Protein AF-A0A2R6L387-F1 (afdb_monomer_lite)

Structure (mmCIF, N/CA/C/O backbone):
data_AF-A0A2R6L387-F1
#
_entry.id   AF-A0A2R6L387-F1
#
loop_
_atom_site.group_PDB
_atom_site.id
_atom_site.type_symbol
_atom_site.label_atom_id
_atom_site.label_alt_id
_atom_site.label_comp_id
_atom_site.label_asym_id
_atom_site.label_entity_id
_atom_site.label_seq_id
_atom_site.pdbx_PDB_ins_code
_atom_site.Cartn_x
_atom_site.Cartn_y
_atom_site.Cartn_z
_atom_site.occupancy
_atom_site.B_iso_or_equiv
_atom_site.auth_seq_id
_atom_site.auth_comp_id
_atom_site.auth_asym_id
_atom_site.auth_atom_id
_atom_site.pdbx_PDB_model_num
ATOM 1 N N . MET A 1 1 ? -25.382 -7.252 18.694 1.00 57.59 1 MET A N 1
ATOM 2 C CA . MET A 1 1 ? -24.266 -6.413 18.224 1.00 57.59 1 MET A CA 1
ATOM 3 C C . MET A 1 1 ? -24.776 -4.997 18.271 1.00 57.59 1 MET A C 1
ATOM 5 O O . MET A 1 1 ? -25.680 -4.683 17.504 1.00 57.59 1 MET A O 1
ATOM 9 N N . ASP A 1 2 ? -24.299 -4.212 19.231 1.00 65.12 2 ASP A N 1
ATOM 10 C CA . ASP A 1 2 ? -24.615 -2.788 19.264 1.00 65.12 2 ASP A CA 1
ATOM 11 C C . ASP A 1 2 ? -24.037 -2.118 18.007 1.00 65.12 2 ASP A C 1
ATOM 13 O O . ASP A 1 2 ? -22.986 -2.551 17.516 1.00 65.12 2 ASP A O 1
ATOM 17 N N . PRO A 1 3 ? -24.737 -1.135 17.419 1.00 71.25 3 PRO A N 1
ATOM 18 C CA . PRO A 1 3 ? -24.235 -0.426 16.254 1.00 71.25 3 PRO A CA 1
ATOM 19 C C . PRO A 1 3 ? -22.917 0.262 16.617 1.00 71.25 3 PRO A C 1
ATOM 21 O O . PRO A 1 3 ? -22.860 1.035 17.570 1.00 71.25 3 PRO A O 1
ATOM 24 N N . VAL A 1 4 ? -21.857 -0.041 15.864 1.00 73.75 4 VAL A N 1
ATOM 25 C CA . VAL A 1 4 ? -20.564 0.632 16.024 1.00 73.75 4 VAL A CA 1
ATOM 26 C C . VAL A 1 4 ? -20.754 2.099 15.666 1.00 73.75 4 VAL A C 1
ATOM 28 O O . VAL A 1 4 ? -21.216 2.412 14.564 1.00 73.75 4 VAL A O 1
ATOM 31 N N . ASP A 1 5 ? -20.409 2.982 16.598 1.00 87.81 5 ASP A N 1
ATOM 32 C CA . ASP A 1 5 ? -20.522 4.417 16.388 1.00 87.81 5 ASP A CA 1
ATOM 33 C C . ASP A 1 5 ? -19.543 4.869 15.293 1.00 87.81 5 ASP A C 1
ATOM 35 O O . ASP A 1 5 ? -18.413 4.376 15.186 1.00 87.81 5 ASP A O 1
ATOM 39 N N . ALA A 1 6 ? -19.974 5.805 14.447 1.00 85.00 6 ALA A N 1
ATOM 40 C CA . ALA A 1 6 ? -19.184 6.250 13.300 1.00 85.00 6 ALA A CA 1
ATOM 41 C C . ALA A 1 6 ? -17.853 6.881 13.745 1.00 85.00 6 ALA A C 1
ATOM 43 O O . ALA A 1 6 ? -16.830 6.728 13.074 1.00 85.00 6 ALA A O 1
ATOM 44 N N . GLU A 1 7 ? -17.859 7.549 14.900 1.00 87.81 7 GLU A N 1
ATOM 45 C CA . GLU A 1 7 ? -16.670 8.129 15.521 1.00 87.81 7 GLU A CA 1
ATOM 46 C C . GLU A 1 7 ? -15.642 7.058 15.917 1.00 87.81 7 GLU A C 1
ATOM 48 O O . GLU A 1 7 ? -14.444 7.218 15.655 1.00 87.81 7 GLU A O 1
ATOM 53 N N . GLU A 1 8 ? -16.092 5.931 16.475 1.00 85.12 8 GLU A N 1
ATOM 54 C CA . GLU A 1 8 ? -15.207 4.829 16.863 1.00 85.12 8 GLU A CA 1
ATOM 55 C C . GLU A 1 8 ? -14.587 4.167 15.624 1.00 85.12 8 GLU A C 1
ATOM 57 O O . GLU A 1 8 ? -13.377 3.919 15.580 1.00 85.12 8 GLU A O 1
ATOM 62 N N . ALA A 1 9 ? -15.388 3.956 14.574 1.00 84.81 9 ALA A N 1
ATOM 63 C CA . ALA A 1 9 ? -14.917 3.388 13.314 1.00 84.81 9 ALA A CA 1
ATOM 64 C C . ALA A 1 9 ? -13.872 4.287 12.626 1.00 84.81 9 ALA A C 1
ATOM 66 O O . ALA A 1 9 ? -12.851 3.796 12.134 1.00 84.81 9 ALA A O 1
ATOM 67 N N . LEU A 1 10 ? -14.093 5.606 12.619 1.00 87.81 10 LEU A N 1
ATOM 68 C CA . LEU A 1 10 ? -13.147 6.576 12.065 1.00 87.81 10 LEU A CA 1
ATOM 69 C C . LEU A 1 10 ? -11.858 6.644 12.887 1.00 87.81 10 LEU A C 1
ATOM 71 O O . LEU A 1 10 ? -10.766 6.620 12.317 1.00 87.81 10 LEU A O 1
ATOM 75 N N . THR A 1 11 ? -11.965 6.664 14.215 1.00 90.12 11 THR A N 1
ATOM 76 C CA . THR A 1 11 ? -10.798 6.670 15.111 1.00 90.12 11 THR A CA 1
ATOM 77 C C . THR A 1 11 ? -9.945 5.420 14.909 1.00 90.12 11 THR A C 1
ATOM 79 O O . THR A 1 11 ? -8.718 5.502 14.823 1.00 90.12 11 THR A O 1
ATOM 82 N N . TYR A 1 12 ? -10.586 4.260 14.750 1.00 87.12 12 TYR A N 1
ATOM 83 C CA . TYR A 1 12 ? -9.902 3.015 14.425 1.00 87.12 12 TYR A CA 1
ATOM 84 C C . TYR A 1 12 ? -9.213 3.068 13.054 1.00 87.12 12 TYR A C 1
ATOM 86 O O . TYR A 1 12 ? -8.035 2.717 12.940 1.00 87.12 12 TYR A O 1
ATOM 94 N N . ALA A 1 13 ? -9.903 3.551 12.017 1.00 8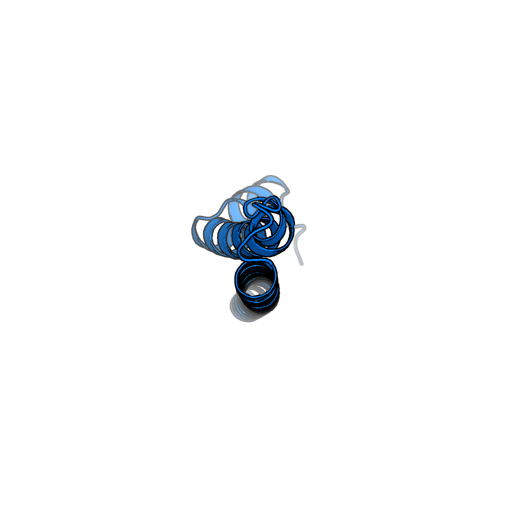8.62 13 ALA A N 1
ATOM 95 C CA . ALA A 1 13 ? -9.348 3.650 10.668 1.00 88.62 13 ALA A CA 1
ATOM 96 C C . ALA A 1 13 ? -8.122 4.578 10.594 1.00 88.62 13 ALA A C 1
ATOM 98 O O . ALA A 1 13 ? -7.222 4.339 9.791 1.00 88.62 13 ALA A O 1
ATOM 99 N N . VAL A 1 14 ? -8.060 5.605 11.445 1.00 91.12 14 VAL A N 1
ATOM 100 C CA . VAL A 1 14 ? -6.936 6.557 11.527 1.00 91.12 14 VAL A CA 1
ATOM 101 C C . VAL A 1 14 ? -5.899 6.141 12.585 1.00 91.12 14 VAL A C 1
ATOM 103 O O . VAL A 1 14 ? -4.905 6.832 12.809 1.00 91.12 14 VAL A O 1
ATOM 106 N N . SER A 1 15 ? -6.069 4.978 13.218 1.00 92.38 15 SER A N 1
ATOM 107 C CA . SER A 1 15 ? -5.086 4.461 14.170 1.00 92.38 15 SER A CA 1
ATOM 108 C C . SER A 1 15 ? -3.704 4.312 13.527 1.00 92.38 15 SER A C 1
ATOM 110 O O . SER A 1 15 ? -3.560 4.011 12.340 1.00 92.38 15 SER A O 1
ATOM 112 N N . ARG A 1 16 ? -2.654 4.500 14.336 1.00 92.06 16 ARG A N 1
ATOM 113 C CA . ARG A 1 16 ? -1.256 4.459 13.877 1.00 92.06 16 ARG A CA 1
ATOM 114 C C . ARG A 1 16 ? -0.918 3.169 13.121 1.00 92.06 16 ARG A C 1
ATOM 116 O O . ARG A 1 16 ? -0.152 3.209 12.162 1.00 92.06 16 ARG A O 1
ATOM 123 N N . GLU A 1 17 ? -1.489 2.046 13.546 1.00 91.31 17 GLU A N 1
ATOM 124 C CA . GLU A 1 17 ? -1.297 0.741 12.909 1.00 91.31 17 GLU A CA 1
ATOM 125 C C . GLU A 1 17 ? -1.972 0.674 11.534 1.00 91.31 17 GLU A C 1
ATOM 127 O O . GLU A 1 17 ? -1.320 0.313 10.554 1.00 91.31 17 GLU A O 1
ATOM 132 N N . MET A 1 18 ? -3.240 1.091 11.432 1.00 94.56 18 MET A N 1
ATOM 133 C CA . MET A 1 18 ? -3.972 1.116 10.158 1.00 94.56 18 MET A CA 1
ATOM 134 C C . MET A 1 18 ? -3.324 2.080 9.163 1.00 94.56 18 MET A C 1
ATOM 136 O O . MET A 1 18 ? -3.105 1.726 8.006 1.00 94.56 18 MET A O 1
ATOM 140 N N . VAL A 1 19 ? -2.912 3.261 9.629 1.00 95.12 19 VAL A N 1
ATOM 141 C CA . VAL A 1 19 ? -2.178 4.239 8.818 1.00 95.12 19 VAL A CA 1
ATOM 142 C C . VAL A 1 19 ? -0.867 3.653 8.295 1.00 95.12 19 VAL A C 1
ATOM 144 O O . VAL A 1 19 ? -0.551 3.840 7.122 1.00 95.12 19 VAL A O 1
ATOM 147 N N . ALA A 1 20 ? -0.116 2.907 9.109 1.00 95.00 20 ALA A N 1
ATOM 148 C CA . ALA A 1 20 ? 1.108 2.256 8.647 1.00 95.00 20 ALA A CA 1
ATOM 149 C C . ALA A 1 20 ? 0.830 1.239 7.525 1.00 95.00 20 ALA A C 1
ATOM 151 O O . ALA A 1 20 ? 1.537 1.236 6.516 1.00 95.00 20 ALA A O 1
ATOM 152 N N . ILE A 1 21 ? -0.227 0.429 7.655 1.00 93.81 21 ILE A N 1
ATOM 153 C CA . ILE A 1 21 ? -0.651 -0.518 6.613 1.00 93.81 21 ILE A CA 1
ATOM 154 C C . ILE A 1 21 ? -1.034 0.231 5.329 1.00 93.81 21 ILE A C 1
ATOM 156 O O . ILE A 1 21 ? -0.568 -0.121 4.242 1.00 93.81 21 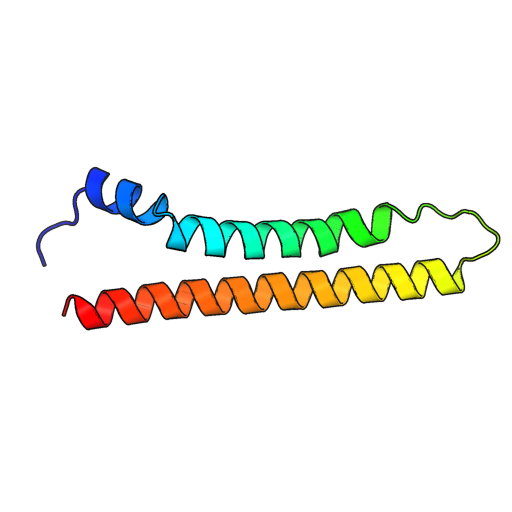ILE A O 1
ATOM 160 N N . TYR A 1 22 ? -1.818 1.306 5.440 1.00 95.31 22 TYR A N 1
ATOM 161 C CA . TYR A 1 22 ? -2.195 2.132 4.293 1.00 95.31 22 TYR A CA 1
ATOM 162 C C . TYR A 1 22 ? -0.991 2.769 3.605 1.00 95.31 22 TYR A C 1
ATOM 164 O O . TYR A 1 22 ? -0.938 2.794 2.376 1.00 95.31 22 TYR A O 1
ATOM 172 N N . LEU A 1 23 ? 0.002 3.235 4.366 1.00 95.62 23 LEU A N 1
ATOM 173 C CA . LEU A 1 23 ? 1.230 3.792 3.806 1.00 95.62 23 LEU A CA 1
ATOM 174 C C . LEU A 1 23 ? 2.020 2.747 3.015 1.00 95.62 23 LEU A C 1
ATOM 176 O O . LEU A 1 23 ? 2.506 3.066 1.934 1.00 95.62 23 LEU A O 1
ATOM 180 N N . VAL A 1 24 ? 2.112 1.502 3.490 1.00 95.94 24 VAL A N 1
ATOM 181 C CA . VAL A 1 24 ? 2.782 0.420 2.744 1.00 95.94 24 VAL A CA 1
ATOM 182 C C . VAL A 1 24 ? 2.084 0.161 1.408 1.00 95.94 24 VAL A C 1
ATOM 184 O O . VAL A 1 24 ? 2.747 0.080 0.371 1.00 95.94 24 VAL A O 1
ATOM 187 N N . ILE A 1 25 ? 0.749 0.092 1.412 1.00 95.81 25 ILE A N 1
ATOM 188 C CA . ILE A 1 25 ? -0.051 -0.071 0.191 1.00 95.81 25 ILE A CA 1
ATOM 189 C C . ILE A 1 25 ? 0.187 1.109 -0.758 1.00 95.81 25 ILE A C 1
ATOM 191 O O . ILE A 1 25 ? 0.473 0.911 -1.939 1.00 95.81 25 ILE A O 1
ATOM 195 N N . LEU A 1 26 ? 0.113 2.337 -0.240 1.00 95.94 26 LEU A N 1
ATOM 196 C CA . LEU A 1 26 ? 0.290 3.558 -1.021 1.00 95.94 26 LEU A CA 1
ATOM 197 C C . LEU A 1 26 ? 1.684 3.624 -1.654 1.00 95.94 26 LEU A C 1
ATOM 199 O O . LEU A 1 26 ? 1.803 3.881 -2.850 1.00 95.94 26 LEU A O 1
ATOM 203 N N . VAL A 1 27 ? 2.735 3.344 -0.882 1.00 95.00 27 VAL A N 1
ATOM 204 C CA . VAL A 1 27 ? 4.117 3.292 -1.378 1.00 95.00 27 VAL A CA 1
ATOM 205 C C . VAL A 1 27 ? 4.267 2.209 -2.445 1.00 95.00 27 VAL A C 1
ATOM 207 O O . VAL A 1 27 ? 4.885 2.464 -3.477 1.00 95.00 27 VAL A O 1
ATOM 210 N N . GLY A 1 28 ? 3.662 1.033 -2.258 1.00 93.69 28 GLY A N 1
ATOM 211 C CA . GLY A 1 28 ? 3.657 -0.029 -3.264 1.00 93.69 28 GLY A CA 1
ATOM 212 C C . GLY A 1 28 ? 3.025 0.410 -4.589 1.00 93.69 28 GLY A C 1
ATOM 213 O O . GLY A 1 28 ? 3.612 0.221 -5.660 1.00 93.69 28 GLY A O 1
ATOM 214 N N . ILE A 1 29 ? 1.871 1.076 -4.525 1.00 92.94 29 ILE A N 1
ATOM 215 C CA . ILE A 1 29 ? 1.185 1.632 -5.698 1.00 92.94 29 ILE A CA 1
ATOM 216 C C . ILE A 1 29 ? 2.048 2.703 -6.375 1.00 92.94 29 ILE A C 1
ATOM 218 O O . ILE A 1 29 ? 2.203 2.686 -7.598 1.00 92.94 29 ILE A O 1
ATOM 222 N N . LEU A 1 30 ? 2.647 3.610 -5.600 1.00 92.31 30 LEU A N 1
ATOM 223 C CA . LEU A 1 30 ? 3.520 4.659 -6.127 1.00 92.31 30 LEU A CA 1
ATOM 224 C C . LEU A 1 30 ? 4.765 4.079 -6.803 1.00 92.31 30 LEU A C 1
ATOM 226 O O . LEU A 1 30 ? 5.097 4.493 -7.912 1.00 92.31 30 LEU A O 1
ATOM 230 N N . LEU A 1 31 ? 5.414 3.080 -6.203 1.00 90.81 31 LEU A N 1
ATOM 231 C CA . LEU A 1 31 ? 6.548 2.385 -6.819 1.00 90.81 31 LEU A CA 1
ATOM 232 C C . LEU A 1 31 ? 6.148 1.729 -8.140 1.00 90.81 31 LEU A C 1
ATOM 234 O O . LEU A 1 31 ? 6.889 1.820 -9.114 1.00 90.81 31 LEU A O 1
ATOM 238 N N . ARG A 1 32 ? 4.954 1.135 -8.208 1.00 89.25 32 ARG A N 1
ATOM 239 C CA . ARG A 1 32 ? 4.446 0.499 -9.427 1.00 89.25 32 ARG A CA 1
ATOM 240 C C . ARG A 1 32 ? 4.099 1.504 -10.530 1.00 89.25 32 ARG A C 1
ATOM 242 O O . ARG A 1 32 ? 4.340 1.224 -11.700 1.00 89.25 32 ARG A O 1
ATOM 249 N N . LEU A 1 33 ? 3.502 2.646 -10.186 1.00 87.50 33 LEU A N 1
ATOM 250 C CA . LEU A 1 33 ? 3.021 3.633 -11.162 1.00 87.50 33 LEU A CA 1
ATOM 251 C C . LEU A 1 33 ? 4.094 4.638 -11.578 1.00 87.50 33 LEU A C 1
ATOM 253 O O . LEU A 1 33 ? 4.160 5.033 -12.743 1.00 87.50 33 LEU A O 1
ATOM 257 N N . VAL A 1 34 ? 4.890 5.099 -10.623 1.00 87.06 34 VAL A N 1
ATOM 258 C CA . VAL A 1 34 ? 5.853 6.184 -10.818 1.00 87.06 34 VAL A CA 1
ATOM 259 C C . VAL A 1 34 ? 7.244 5.612 -11.060 1.00 87.06 34 VAL A C 1
ATOM 261 O O . VAL A 1 34 ? 7.934 6.095 -11.951 1.00 87.06 34 VAL A O 1
ATOM 264 N N . GLY A 1 35 ? 7.620 4.529 -10.371 1.00 78.88 35 GLY A N 1
ATOM 265 C CA . GLY A 1 35 ? 8.933 3.884 -10.498 1.00 78.88 35 GLY A CA 1
ATOM 266 C C . GLY A 1 35 ? 9.373 3.646 -11.947 1.00 78.88 35 GLY A C 1
ATOM 267 O O . GLY A 1 35 ? 10.413 4.168 -12.339 1.00 78.88 35 GLY A O 1
ATOM 268 N N . PRO A 1 36 ? 8.572 2.970 -12.794 1.00 76.69 36 PRO A N 1
ATOM 269 C CA . PRO A 1 36 ? 8.926 2.739 -14.196 1.00 76.69 36 PRO A CA 1
ATOM 270 C C . PRO A 1 36 ? 8.991 4.012 -15.049 1.00 76.69 36 PRO A C 1
ATOM 272 O O . PRO A 1 36 ? 9.637 4.012 -16.090 1.00 76.69 36 PRO A O 1
ATOM 275 N N . ARG A 1 37 ? 8.308 5.087 -14.633 1.00 76.56 37 ARG A N 1
ATOM 276 C CA . ARG A 1 37 ? 8.219 6.352 -15.378 1.00 76.56 37 ARG A CA 1
ATOM 277 C C . ARG A 1 37 ? 9.333 7.336 -15.036 1.00 76.56 37 ARG A C 1
ATOM 279 O O . ARG A 1 37 ? 9.585 8.228 -15.831 1.00 76.56 37 ARG A O 1
ATOM 286 N N . ILE A 1 38 ? 9.995 7.193 -13.887 1.00 73.56 38 ILE A N 1
ATOM 287 C CA . ILE A 1 38 ? 11.124 8.061 -13.502 1.00 73.56 38 ILE A CA 1
ATOM 288 C C . ILE A 1 38 ? 12.320 7.841 -14.444 1.00 73.56 38 ILE A C 1
ATOM 290 O O . ILE A 1 38 ? 13.066 8.774 -14.732 1.00 73.56 38 ILE A O 1
ATOM 294 N N . PHE A 1 39 ? 12.462 6.632 -14.990 1.00 66.25 39 PHE A N 1
ATOM 295 C CA . PHE A 1 39 ? 13.489 6.275 -15.969 1.00 66.25 39 PHE A CA 1
ATOM 296 C C . PHE A 1 39 ? 13.030 6.609 -17.398 1.00 66.25 39 PHE A C 1
ATOM 298 O O . PHE A 1 39 ? 12.886 5.723 -18.239 1.00 66.25 39 PHE A O 1
ATOM 305 N N . PHE A 1 40 ? 12.739 7.891 -17.661 1.00 62.22 40 PHE A N 1
ATOM 306 C CA . PHE A 1 40 ? 12.495 8.390 -19.022 1.00 62.22 40 PHE A CA 1
ATOM 307 C C . PHE A 1 40 ? 13.677 8.025 -19.936 1.00 62.22 40 PHE A C 1
ATOM 309 O O . PHE A 1 40 ? 14.816 8.091 -19.475 1.00 62.22 40 PHE A O 1
ATOM 316 N N . PRO A 1 41 ? 13.432 7.677 -21.214 1.00 59.53 41 PRO A N 1
ATOM 317 C CA . PRO A 1 41 ? 14.419 7.020 -22.057 1.00 59.53 41 PRO A CA 1
ATOM 318 C C . PRO A 1 41 ? 15.590 7.952 -22.363 1.00 59.53 41 PRO A C 1
ATOM 320 O O . PRO A 1 41 ? 15.541 8.768 -23.288 1.00 59.53 41 PRO A O 1
ATOM 323 N N . ILE A 1 42 ? 16.680 7.798 -21.616 1.00 62.91 42 ILE A N 1
ATOM 324 C CA . ILE A 1 42 ? 17.983 8.316 -22.004 1.00 62.91 42 ILE A CA 1
ATOM 325 C C . ILE A 1 42 ? 18.543 7.222 -22.906 1.00 62.91 42 ILE A C 1
ATOM 327 O O . ILE A 1 42 ? 19.104 6.231 -22.445 1.00 62.91 42 ILE A O 1
ATOM 331 N N . SER A 1 43 ? 18.326 7.397 -24.211 1.00 63.22 43 SER A N 1
ATOM 332 C CA . SER A 1 43 ? 18.435 6.429 -25.321 1.00 63.22 43 SER A CA 1
ATOM 333 C C . SER A 1 43 ? 19.663 5.499 -25.384 1.00 63.22 43 SER A C 1
ATOM 335 O O . SER A 1 43 ? 19.716 4.623 -26.244 1.00 63.22 43 SER A O 1
ATOM 337 N N . ARG A 1 44 ? 20.644 5.638 -24.488 1.00 67.94 44 ARG A N 1
ATOM 338 C CA . ARG A 1 44 ? 21.853 4.813 -24.405 1.00 67.94 44 ARG A CA 1
ATOM 339 C C . ARG A 1 44 ? 21.732 3.578 -23.495 1.00 67.94 44 ARG A C 1
ATOM 341 O O . ARG A 1 44 ? 22.547 2.678 -23.660 1.00 67.94 44 ARG A O 1
ATOM 348 N N . PHE A 1 45 ? 20.738 3.478 -22.598 1.00 76.00 45 PHE A N 1
ATOM 349 C CA . PHE A 1 45 ? 20.658 2.380 -21.603 1.00 76.00 45 PHE A CA 1
ATOM 350 C C . PHE A 1 45 ? 19.294 1.678 -21.499 1.00 76.00 45 PHE A C 1
ATOM 352 O O . PHE A 1 45 ? 18.886 1.218 -20.433 1.00 76.00 45 PHE A O 1
ATOM 359 N N . LEU A 1 46 ? 18.617 1.508 -22.633 1.00 78.25 46 LEU A N 1
ATOM 360 C CA . LEU A 1 46 ? 17.251 0.975 -22.725 1.00 78.25 46 LEU A CA 1
ATOM 361 C C . LEU A 1 46 ? 17.029 -0.378 -22.007 1.00 78.25 46 LEU A C 1
ATOM 363 O O . LEU A 1 46 ? 15.955 -0.634 -21.464 1.00 78.25 46 LEU A O 1
ATOM 367 N N . ALA A 1 47 ? 18.037 -1.258 -21.987 1.00 82.69 47 ALA A N 1
ATOM 368 C CA . ALA A 1 47 ? 17.961 -2.547 -21.290 1.00 82.69 47 ALA A CA 1
ATOM 369 C C . ALA A 1 47 ? 17.989 -2.398 -19.757 1.00 82.69 47 ALA A C 1
ATOM 371 O O . ALA A 1 47 ? 17.241 -3.081 -19.058 1.00 82.69 47 ALA A O 1
ATOM 372 N N . VAL A 1 48 ? 18.819 -1.487 -19.239 1.00 83.25 48 VAL A N 1
ATOM 373 C CA . VAL A 1 48 ? 18.938 -1.212 -17.798 1.00 83.25 48 VAL A CA 1
ATOM 374 C C . VAL A 1 48 ? 17.679 -0.511 -17.292 1.00 83.25 48 VAL A C 1
ATOM 376 O O . VAL A 1 48 ? 17.151 -0.885 -16.249 1.00 83.25 48 VAL A O 1
ATOM 379 N N . GLU A 1 49 ? 17.142 0.435 -18.063 1.00 82.62 49 GLU A N 1
ATOM 380 C CA . GLU A 1 49 ? 15.872 1.109 -17.761 1.00 82.62 49 GLU A CA 1
ATOM 381 C C . GLU A 1 49 ? 14.708 0.113 -17.678 1.00 82.62 49 GLU A C 1
ATOM 383 O O . GLU A 1 49 ? 13.938 0.135 -16.718 1.00 82.62 49 GLU A O 1
ATOM 388 N N . ARG A 1 50 ? 14.607 -0.822 -18.636 1.00 83.94 50 ARG A N 1
ATOM 389 C CA . ARG A 1 50 ? 13.593 -1.890 -18.604 1.00 83.94 50 ARG A CA 1
ATOM 390 C C . ARG A 1 50 ? 13.749 -2.805 -17.396 1.00 83.94 50 ARG A C 1
ATOM 392 O O . ARG A 1 50 ? 12.743 -3.167 -16.781 1.00 83.94 50 ARG A O 1
ATOM 399 N N . LEU A 1 51 ? 14.982 -3.181 -17.053 1.00 89.00 51 LEU A N 1
ATOM 400 C CA . LEU A 1 51 ? 15.252 -4.013 -15.883 1.00 89.00 51 LEU A CA 1
ATOM 401 C C . LEU A 1 51 ? 14.825 -3.294 -14.599 1.00 89.00 51 LEU A C 1
ATOM 403 O O . LEU A 1 51 ? 14.049 -3.848 -13.825 1.00 89.00 51 LEU A O 1
ATOM 407 N N . LEU A 1 52 ? 15.260 -2.047 -14.406 1.00 87.06 52 LEU A N 1
ATOM 408 C CA . LEU A 1 52 ? 14.887 -1.237 -13.247 1.00 87.06 52 LEU A CA 1
ATOM 409 C C . LEU A 1 52 ? 13.373 -1.030 -13.178 1.00 87.06 52 LEU A C 1
ATOM 411 O O . LEU A 1 52 ? 12.775 -1.300 -12.141 1.00 87.06 52 LEU A O 1
ATOM 415 N N . GLY A 1 53 ? 12.725 -0.651 -14.282 1.00 87.69 53 GLY A N 1
ATOM 416 C CA . GLY A 1 53 ? 11.269 -0.511 -14.338 1.00 87.69 53 GLY A CA 1
ATOM 417 C C . GLY A 1 53 ? 10.535 -1.802 -13.962 1.00 87.69 53 GLY A C 1
ATOM 418 O O . GLY A 1 53 ? 9.548 -1.761 -13.225 1.00 87.69 53 GLY A O 1
ATOM 419 N N . THR A 1 54 ? 11.053 -2.959 -14.384 1.00 89.94 54 THR A N 1
ATOM 420 C CA . THR A 1 54 ? 10.520 -4.270 -13.980 1.00 89.94 54 THR A CA 1
ATOM 421 C C . THR A 1 54 ? 10.691 -4.493 -12.479 1.00 89.94 54 THR A C 1
ATOM 423 O O . THR A 1 54 ? 9.726 -4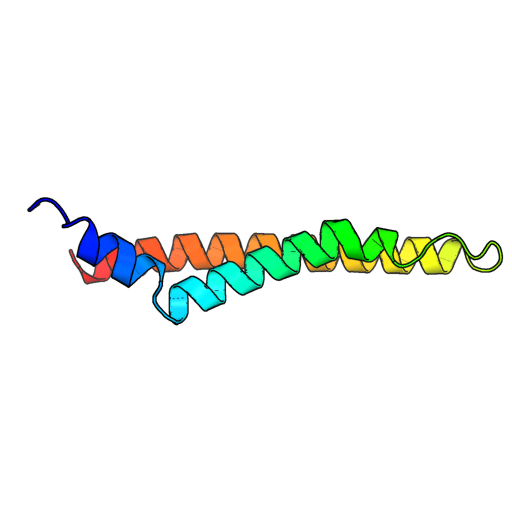.858 -11.811 1.00 89.94 54 THR A O 1
ATOM 426 N N . VAL A 1 55 ? 11.874 -4.213 -11.924 1.00 92.31 55 VAL A N 1
ATOM 427 C CA . VAL A 1 55 ? 12.143 -4.336 -10.482 1.00 92.31 55 VAL A CA 1
ATOM 428 C C . VAL A 1 55 ? 11.196 -3.448 -9.675 1.00 92.31 55 VAL A C 1
ATOM 430 O O . VAL A 1 55 ? 10.534 -3.944 -8.769 1.00 92.31 55 VAL A O 1
ATOM 433 N N . PHE A 1 56 ? 11.047 -2.171 -10.034 1.00 91.12 56 PHE A N 1
ATOM 434 C CA . PHE A 1 56 ? 10.113 -1.255 -9.369 1.00 91.12 56 PHE A CA 1
ATOM 435 C C . PHE A 1 56 ? 8.662 -1.735 -9.452 1.00 91.12 56 PHE A C 1
ATOM 437 O O . PHE A 1 56 ? 7.925 -1.657 -8.469 1.00 91.12 56 PHE A O 1
ATOM 444 N N . THR A 1 57 ? 8.262 -2.286 -10.599 1.00 91.19 57 THR A N 1
ATOM 445 C CA . THR A 1 57 ? 6.922 -2.854 -10.786 1.00 91.19 57 THR A CA 1
ATOM 446 C C . THR A 1 57 ? 6.694 -4.057 -9.873 1.00 91.19 57 THR A C 1
ATOM 448 O O . THR A 1 57 ? 5.659 -4.127 -9.211 1.00 91.19 57 THR A O 1
ATOM 451 N N . VAL A 1 58 ? 7.653 -4.986 -9.809 1.00 95.00 58 VAL A N 1
ATOM 452 C CA . VAL A 1 58 ? 7.567 -6.197 -8.979 1.00 95.00 58 VAL A CA 1
ATOM 453 C C . VAL A 1 58 ? 7.586 -5.840 -7.498 1.00 95.00 58 VAL A C 1
ATOM 455 O O . VAL A 1 58 ? 6.716 -6.286 -6.757 1.00 95.00 58 VAL A O 1
ATOM 458 N N . VAL A 1 59 ? 8.521 -4.994 -7.063 1.00 94.62 59 VAL A N 1
ATOM 459 C CA . VAL A 1 59 ? 8.610 -4.543 -5.667 1.00 94.62 59 VAL A CA 1
ATOM 460 C C . VAL A 1 59 ? 7.339 -3.799 -5.260 1.00 94.62 59 VAL A C 1
ATOM 462 O O . VAL A 1 59 ? 6.769 -4.092 -4.211 1.00 94.62 59 VAL A O 1
ATOM 465 N N . GLY A 1 60 ? 6.844 -2.890 -6.106 1.00 93.88 60 GLY A N 1
ATOM 466 C CA . GLY A 1 60 ? 5.593 -2.176 -5.860 1.00 93.88 60 GLY A CA 1
ATOM 467 C C . GLY A 1 60 ? 4.386 -3.112 -5.767 1.00 93.88 60 GLY A C 1
ATOM 468 O O . GLY A 1 60 ? 3.550 -2.967 -4.873 1.00 93.88 60 GLY A O 1
ATOM 469 N N . PHE A 1 61 ? 4.315 -4.123 -6.638 1.00 94.88 61 PHE A N 1
ATOM 470 C CA . PHE A 1 61 ? 3.283 -5.160 -6.581 1.00 94.88 61 PHE A CA 1
ATOM 471 C C . PHE A 1 61 ? 3.343 -5.961 -5.276 1.00 94.88 61 PHE A C 1
ATOM 473 O O . PHE A 1 61 ? 2.325 -6.078 -4.598 1.00 94.88 61 PHE A O 1
ATOM 480 N N . VAL A 1 62 ? 4.523 -6.458 -4.895 1.00 97.25 62 VAL A N 1
ATOM 481 C CA . VAL A 1 62 ? 4.714 -7.229 -3.658 1.00 97.25 62 VAL A CA 1
ATOM 482 C C . VAL A 1 62 ? 4.351 -6.391 -2.434 1.00 97.25 62 VAL A C 1
ATOM 484 O O . VAL A 1 62 ? 3.605 -6.864 -1.584 1.00 97.25 62 VAL A O 1
ATOM 487 N N . ALA A 1 63 ? 4.801 -5.135 -2.363 1.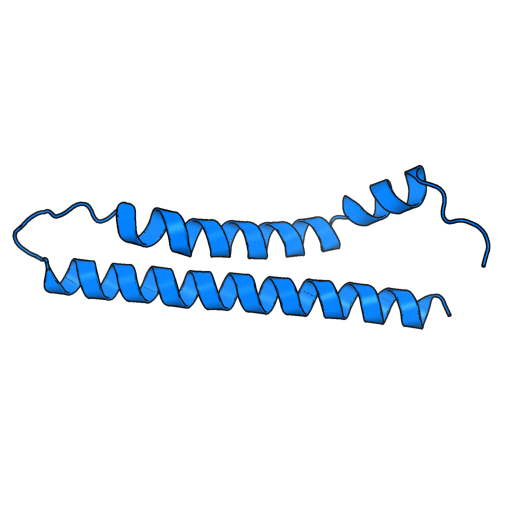00 94.94 63 ALA A N 1
ATOM 488 C CA . ALA A 1 63 ? 4.460 -4.233 -1.264 1.00 94.94 63 ALA A CA 1
ATOM 489 C C . ALA A 1 63 ? 2.944 -3.996 -1.160 1.00 94.94 63 ALA A C 1
ATOM 491 O O . ALA A 1 63 ? 2.377 -4.085 -0.073 1.00 94.94 63 ALA A O 1
ATOM 492 N N . THR A 1 64 ? 2.275 -3.768 -2.295 1.00 95.56 64 THR A N 1
ATOM 493 C CA . THR A 1 64 ? 0.813 -3.600 -2.339 1.00 95.56 64 THR A CA 1
ATOM 494 C C . THR A 1 64 ? 0.106 -4.867 -1.857 1.00 95.56 64 THR A C 1
ATOM 496 O O . THR A 1 64 ? -0.782 -4.790 -1.014 1.00 95.56 64 THR A O 1
ATOM 499 N N . PHE A 1 65 ? 0.529 -6.036 -2.349 1.00 95.75 65 PHE A N 1
ATOM 500 C CA . PHE A 1 65 ? -0.053 -7.326 -1.987 1.00 95.75 65 PHE A CA 1
ATOM 501 C C . PHE A 1 65 ? 0.115 -7.633 -0.495 1.00 95.75 65 PHE A C 1
ATOM 503 O O . PHE A 1 65 ? -0.865 -7.933 0.183 1.00 95.75 65 PHE A O 1
ATOM 510 N N . VAL A 1 66 ? 1.332 -7.493 0.039 1.00 96.31 66 VAL A N 1
ATOM 511 C CA . VAL A 1 66 ? 1.616 -7.690 1.468 1.00 96.31 66 VAL A CA 1
ATOM 512 C C . VAL A 1 66 ? 0.819 -6.705 2.320 1.00 96.31 66 VAL A C 1
ATOM 514 O O . VAL A 1 66 ? 0.240 -7.111 3.322 1.00 96.31 66 VAL A O 1
ATOM 517 N N . GLY A 1 67 ? 0.725 -5.439 1.906 1.00 94.56 67 GLY A N 1
ATOM 518 C CA . GLY A 1 67 ? -0.098 -4.443 2.588 1.00 94.56 67 GLY A CA 1
ATOM 519 C C . GLY A 1 67 ? -1.583 -4.822 2.618 1.00 94.56 67 GLY A C 1
ATOM 520 O O . GLY A 1 67 ? -2.217 -4.736 3.665 1.00 94.56 67 GLY A O 1
ATOM 521 N N . SER A 1 68 ? -2.137 -5.315 1.505 1.00 94.75 68 SER A N 1
ATOM 522 C CA . SER A 1 68 ? -3.521 -5.808 1.456 1.00 94.75 68 SER A CA 1
ATOM 523 C C . SER A 1 68 ? -3.742 -7.029 2.353 1.00 94.75 68 SER A C 1
ATOM 525 O O . SER A 1 68 ? -4.747 -7.095 3.057 1.00 94.75 68 SER A O 1
ATOM 527 N N . VAL A 1 69 ? -2.802 -7.979 2.374 1.00 97.00 69 VAL A N 1
ATOM 528 C CA . VAL A 1 69 ? -2.867 -9.144 3.272 1.00 97.00 69 VAL A CA 1
ATOM 529 C C . VAL A 1 69 ? -2.790 -8.707 4.735 1.00 97.00 69 VAL A C 1
ATOM 531 O O . VAL A 1 69 ? -3.580 -9.182 5.545 1.00 97.00 69 VAL A O 1
ATOM 534 N N . ALA A 1 70 ? -1.897 -7.774 5.073 1.00 94.38 70 ALA A N 1
ATOM 535 C CA . ALA A 1 70 ? -1.770 -7.231 6.423 1.00 94.38 70 ALA A CA 1
ATOM 536 C C . ALA A 1 70 ? -3.055 -6.527 6.880 1.00 94.38 70 ALA A C 1
ATOM 538 O O . ALA A 1 70 ? -3.478 -6.720 8.018 1.00 94.38 70 ALA A O 1
ATOM 539 N N . LEU A 1 71 ? -3.705 -5.771 5.988 1.00 94.94 71 LEU A N 1
ATOM 540 C CA . LEU A 1 71 ? -4.998 -5.144 6.256 1.00 94.94 71 LEU A CA 1
ATOM 541 C C . LEU A 1 71 ? -6.062 -6.190 6.610 1.00 94.94 71 LEU A C 1
ATOM 543 O O . LEU A 1 71 ? -6.700 -6.095 7.654 1.00 94.94 71 LEU A O 1
ATOM 547 N N . LEU A 1 72 ? -6.234 -7.203 5.756 1.00 94.69 72 LEU A N 1
ATOM 548 C CA . LEU A 1 72 ? -7.222 -8.261 5.976 1.00 94.69 72 LEU A CA 1
ATOM 549 C C . LEU A 1 72 ? -6.935 -9.036 7.262 1.00 94.69 72 LEU A C 1
ATOM 551 O O . LEU A 1 72 ? -7.842 -9.266 8.057 1.00 94.69 72 LEU A O 1
ATOM 555 N N . TYR A 1 73 ? -5.671 -9.398 7.484 1.00 94.94 73 TYR A N 1
ATOM 556 C CA . TYR A 1 73 ? -5.244 -10.079 8.699 1.00 94.94 73 TYR A CA 1
ATOM 557 C C . TYR A 1 73 ? -5.571 -9.257 9.947 1.00 94.94 73 TYR A C 1
ATOM 559 O O . TYR A 1 73 ? -6.139 -9.794 10.892 1.00 94.94 73 TYR A O 1
ATOM 567 N N . LYS A 1 74 ? -5.258 -7.955 9.943 1.00 92.00 74 LYS A N 1
ATOM 568 C CA . LYS A 1 74 ? -5.518 -7.060 11.075 1.00 92.00 74 LYS A CA 1
ATOM 569 C C . LYS A 1 74 ? -7.011 -6.955 11.379 1.00 92.00 74 LYS A C 1
ATOM 571 O O . LYS A 1 74 ? -7.400 -7.115 12.531 1.00 92.00 74 LYS A O 1
ATOM 576 N N . LEU A 1 75 ? -7.839 -6.780 10.349 1.00 91.62 75 LEU A N 1
ATOM 577 C CA . LEU A 1 75 ? -9.296 -6.7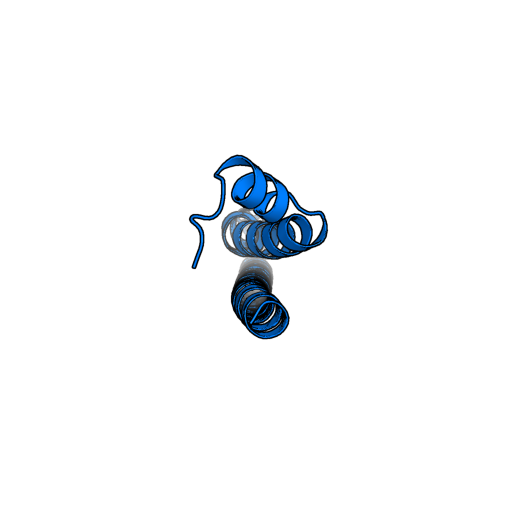26 10.495 1.00 91.62 75 LEU A CA 1
ATOM 578 C C . LEU A 1 75 ? -9.861 -8.022 11.093 1.00 91.62 75 LEU A C 1
ATOM 580 O O . LEU A 1 75 ? -10.698 -7.968 11.990 1.00 91.62 75 LEU A O 1
ATOM 584 N N . VAL A 1 76 ? -9.387 -9.184 10.632 1.00 93.38 76 VAL A N 1
ATOM 585 C CA . VAL A 1 76 ? -9.819 -10.485 11.165 1.00 93.38 76 VAL A CA 1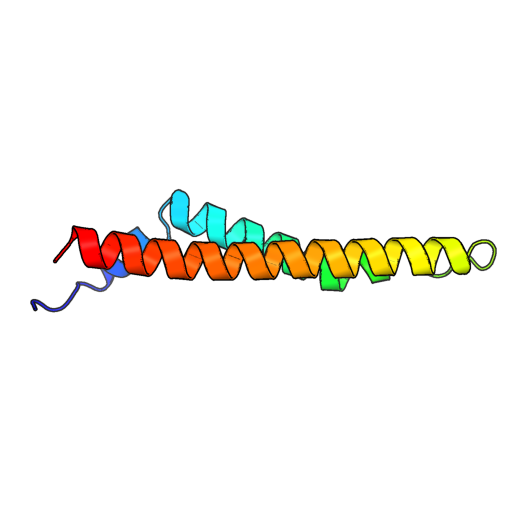
ATOM 586 C C . VAL A 1 76 ? -9.334 -10.682 12.601 1.00 93.38 76 VAL A C 1
ATOM 588 O O . VAL A 1 76 ? -10.117 -11.089 13.453 1.00 93.38 76 VAL A O 1
ATOM 591 N N . ALA A 1 77 ? -8.067 -10.381 12.887 1.00 92.19 77 ALA A N 1
ATOM 592 C CA . ALA A 1 77 ? -7.491 -10.539 14.218 1.00 92.19 77 ALA A CA 1
ATOM 593 C C . ALA A 1 77 ? -8.208 -9.665 15.257 1.00 92.19 77 ALA A C 1
ATOM 595 O O . ALA A 1 77 ? -8.569 -10.156 16.326 1.00 92.19 77 ALA A O 1
ATOM 596 N N . ASP A 1 78 ? -8.474 -8.399 14.927 1.00 89.38 78 ASP A N 1
ATOM 597 C CA . ASP A 1 78 ? -9.180 -7.483 15.822 1.00 89.38 78 ASP A CA 1
ATOM 598 C C . ASP A 1 78 ? -10.658 -7.883 15.988 1.00 89.38 78 ASP A C 1
ATOM 600 O O . ASP A 1 78 ? -11.204 -7.755 17.082 1.00 89.38 78 ASP A O 1
ATOM 604 N N . ALA A 1 79 ? -11.304 -8.414 14.941 1.00 86.62 79 ALA A N 1
ATOM 605 C CA . ALA A 1 79 ? -12.671 -8.930 15.033 1.00 86.62 79 ALA A CA 1
ATOM 606 C C . ALA A 1 79 ? -12.766 -10.160 15.949 1.00 86.62 79 ALA A C 1
ATOM 608 O O . ALA A 1 79 ? -13.677 -10.238 16.767 1.00 86.62 79 ALA A O 1
ATOM 609 N N . VAL A 1 80 ? -11.814 -11.095 15.849 1.00 90.94 80 VAL A N 1
ATOM 610 C CA . VAL A 1 80 ? -11.751 -12.279 16.722 1.00 90.94 80 VAL A CA 1
ATOM 611 C C . VAL A 1 80 ? -11.440 -11.890 18.166 1.00 90.94 80 VAL A C 1
ATOM 613 O O . VAL A 1 80 ? -12.005 -12.474 19.078 1.00 90.94 80 VAL A O 1
ATOM 616 N N . ALA A 1 81 ? -10.580 -10.894 18.394 1.00 83.69 81 ALA A N 1
ATOM 617 C CA . ALA A 1 81 ? -10.253 -10.429 19.743 1.00 83.69 81 ALA A CA 1
ATOM 618 C C . ALA A 1 81 ? -11.415 -9.700 20.448 1.00 83.69 81 ALA A C 1
ATOM 620 O O . ALA A 1 81 ? -11.408 -9.593 21.673 1.00 83.69 81 ALA A O 1
ATOM 621 N N . ARG A 1 82 ? -12.379 -9.166 19.685 1.00 71.31 82 ARG A N 1
ATOM 622 C CA . ARG A 1 82 ? -13.580 -8.481 20.196 1.00 71.31 82 ARG A CA 1
ATOM 623 C C . ARG A 1 82 ? -14.804 -9.402 20.343 1.00 71.31 82 ARG A C 1
ATOM 625 O O . ARG A 1 82 ? -15.816 -8.934 20.863 1.00 71.31 82 ARG A O 1
ATOM 632 N N . ALA A 1 83 ? -14.741 -10.640 19.848 1.00 64.19 83 ALA A N 1
ATOM 633 C CA . ALA A 1 83 ? -15.815 -11.639 19.917 1.00 64.19 83 ALA A CA 1
ATOM 634 C C . ALA A 1 83 ? -15.760 -12.441 21.224 1.00 64.19 83 ALA A C 1
ATOM 636 O O . ALA A 1 83 ? -16.853 -12.767 21.739 1.00 64.19 83 ALA A O 1
#

Radius of gyration: 18.4 Å; chains: 1; bounding box: 46×21×46 Å

Sequence (83 aa):
MDPVDAEEALTYAVSREMVAIYLVILVGILLRLVGPRIFFPISRFLAVERLLGTVFTVVGFVATFVGSVALLYKLVADAVARA

pLDDT: mean 86.58, std 10.29, range [57.59, 97.25]

Secondary structure (DSSP, 8-state):
-PPPPHHHHHHHHTSHHHHHHHHHHHHHHHHHHTHHHHS---TT-HHHHHHHHHHHHHHHHHHHHHHHHHHHHHHHHHHHHT-

Foldseek 3Di:
DPDDDPVNVVCVCPDPQNVVLVVLLVQLVCLQPVQLVVCDCPPPPVPVSVVRNVVSNVSSVVSNVVSVVSNVVVVVVVVVVVD